Protein AF-A0A812QJI6-F1 (afdb_monomer)

Radius of gyration: 17.95 Å; Cα contacts (8 Å, |Δi|>4): 154; chains: 1; bounding box: 38×33×41 Å

Secondary structure (DSSP, 8-state):
------SPTTSHHHHHHHHHHHTT-------EEEEES---STT-EEEE---EEEEEEETTEEEEEE-TTSBP--EEEEEEEEEE-SSSTT-EEEEE-

Structure (mmCIF, N/CA/C/O backbone):
data_AF-A0A812QJI6-F1
#
_entry.id   AF-A0A812QJI6-F1
#
loop_
_atom_site.group_PDB
_atom_site.id
_atom_site.type_symbol
_atom_site.label_atom_id
_atom_site.label_alt_id
_atom_site.label_comp_id
_atom_site.label_asym_id
_atom_site.label_entity_id
_atom_site.label_seq_id
_atom_site.pdbx_PDB_ins_code
_atom_site.Cartn_x
_atom_site.Cartn_y
_atom_site.Cartn_z
_atom_site.occupancy
_atom_site.B_iso_or_equiv
_atom_site.auth_seq_id
_atom_site.auth_comp_id
_atom_site.auth_asym_id
_atom_site.auth_atom_id
_atom_site.pdbx_PDB_model_num
ATOM 1 N N . VAL A 1 1 ? 9.858 -13.229 3.154 1.00 53.81 1 VAL A N 1
ATOM 2 C CA . VAL A 1 1 ? 10.955 -13.615 2.234 1.00 53.81 1 VAL A CA 1
ATOM 3 C C . VAL A 1 1 ? 11.046 -12.550 1.157 1.00 53.81 1 VAL A C 1
ATOM 5 O O . VAL A 1 1 ? 10.062 -12.347 0.458 1.00 53.81 1 VAL A O 1
ATOM 8 N N . LEU A 1 2 ? 12.158 -11.818 1.079 1.00 58.06 2 LEU A N 1
ATOM 9 C CA . LEU A 1 2 ? 12.431 -10.905 -0.033 1.00 58.06 2 LEU A CA 1
ATOM 10 C C . LEU A 1 2 ? 13.079 -11.736 -1.147 1.00 58.06 2 LEU A C 1
ATOM 12 O O . LEU A 1 2 ? 14.135 -12.314 -0.896 1.00 58.06 2 LEU A O 1
ATOM 16 N N . PRO A 1 3 ? 12.460 -11.875 -2.330 1.00 67.12 3 PRO A N 1
ATOM 17 C CA . PRO A 1 3 ? 13.101 -12.577 -3.430 1.00 67.12 3 PRO A CA 1
ATOM 18 C C . PRO A 1 3 ? 14.288 -11.740 -3.924 1.00 67.12 3 PRO A C 1
ATOM 20 O O . PRO A 1 3 ? 14.125 -10.564 -4.250 1.00 67.12 3 PRO A O 1
ATOM 23 N N . ILE A 1 4 ? 15.477 -12.341 -3.944 1.00 75.12 4 ILE A N 1
ATOM 24 C CA . ILE A 1 4 ? 16.715 -11.710 -4.412 1.00 75.12 4 ILE A CA 1
ATOM 25 C C . ILE A 1 4 ? 17.170 -12.472 -5.653 1.00 75.12 4 ILE A C 1
ATOM 27 O O . ILE A 1 4 ? 17.349 -13.688 -5.605 1.00 75.12 4 ILE A O 1
ATOM 31 N N . ALA A 1 5 ? 17.344 -11.757 -6.761 1.00 83.06 5 ALA A N 1
ATOM 32 C CA . ALA A 1 5 ? 18.073 -12.267 -7.909 1.00 83.06 5 ALA A CA 1
ATOM 33 C C . ALA A 1 5 ? 19.561 -12.029 -7.648 1.00 83.06 5 ALA A C 1
ATOM 35 O O . ALA A 1 5 ? 19.970 -10.893 -7.421 1.00 83.06 5 ALA A O 1
ATOM 36 N N . CYS A 1 6 ? 20.360 -13.094 -7.647 1.00 86.44 6 CYS A N 1
ATOM 37 C CA . CYS A 1 6 ? 21.796 -13.003 -7.366 1.00 86.44 6 CYS A CA 1
ATOM 38 C C . CYS A 1 6 ? 22.640 -12.644 -8.604 1.00 86.44 6 CYS A C 1
ATOM 40 O O . CYS A 1 6 ? 23.856 -12.517 -8.488 1.00 86.44 6 CYS A O 1
ATOM 42 N N . GLY A 1 7 ? 22.022 -12.517 -9.782 1.00 87.31 7 GLY A N 1
ATOM 43 C CA . GLY A 1 7 ? 22.705 -12.161 -11.024 1.00 87.31 7 GLY A CA 1
ATOM 44 C C . GLY A 1 7 ? 22.895 -10.645 -11.196 1.00 87.31 7 GLY A C 1
ATOM 45 O O . GLY A 1 7 ? 22.170 -9.855 -10.583 1.00 87.31 7 GLY A O 1
ATOM 46 N N . PRO A 1 8 ? 23.853 -10.209 -12.037 1.00 90.94 8 PRO A N 1
ATOM 47 C CA . PRO A 1 8 ? 24.045 -8.794 -12.353 1.00 90.94 8 PRO A CA 1
ATOM 48 C C . PRO A 1 8 ? 22.823 -8.203 -13.089 1.00 90.94 8 PRO A C 1
ATOM 50 O O . PRO A 1 8 ? 21.988 -8.952 -13.611 1.00 90.94 8 PRO A O 1
ATOM 53 N N . PRO A 1 9 ? 22.700 -6.864 -13.184 1.00 88.62 9 PRO A N 1
ATOM 54 C CA . PRO A 1 9 ? 21.679 -6.231 -14.019 1.00 88.62 9 PRO A CA 1
ATOM 55 C C . PRO A 1 9 ? 21.714 -6.769 -15.461 1.00 88.62 9 PRO A C 1
ATOM 57 O O . PRO A 1 9 ? 22.784 -6.849 -16.059 1.00 88.62 9 PRO A O 1
ATOM 60 N N . GLY A 1 10 ? 20.554 -7.153 -16.007 1.00 89.44 10 GLY A N 1
ATOM 61 C CA . GLY A 1 10 ? 20.430 -7.739 -17.353 1.00 89.44 10 GLY A CA 1
ATOM 62 C C . GLY A 1 10 ? 20.678 -9.252 -17.442 1.00 89.44 10 GLY A C 1
ATOM 63 O O . GLY A 1 10 ? 20.671 -9.810 -18.532 1.00 89.44 10 GLY A O 1
ATOM 64 N N . SER A 1 11 ? 20.911 -9.931 -16.316 1.00 95.06 11 SER A N 1
ATOM 65 C CA . SER A 1 11 ? 20.947 -11.399 -16.263 1.00 95.06 11 SER A CA 1
ATOM 66 C C . SER A 1 11 ? 19.544 -12.016 -16.316 1.00 95.06 11 SER A C 1
ATOM 68 O O . SER A 1 11 ? 18.560 -11.374 -15.936 1.00 95.06 11 SER A O 1
ATOM 70 N N . LEU A 1 12 ? 19.454 -13.290 -16.718 1.00 92.94 12 LEU A N 1
ATOM 71 C CA . LEU A 1 12 ? 18.190 -14.037 -16.764 1.00 92.94 12 LEU A CA 1
ATOM 72 C C . LEU A 1 12 ? 17.491 -14.065 -15.400 1.00 92.94 12 LEU A C 1
ATOM 74 O O . LEU A 1 12 ? 16.269 -13.963 -15.322 1.00 92.94 12 LEU A O 1
ATOM 78 N N . GLU A 1 13 ? 18.252 -14.171 -14.314 1.00 91.75 13 GLU A N 1
ATOM 79 C CA . GLU A 1 13 ? 17.737 -14.177 -12.948 1.00 91.75 13 GLU A CA 1
ATOM 80 C C . GLU A 1 13 ? 17.111 -12.826 -12.580 1.00 91.75 13 GLU A C 1
ATOM 82 O O . GLU A 1 13 ? 16.037 -12.783 -11.970 1.00 91.75 13 GLU A O 1
ATOM 87 N N . ALA A 1 14 ? 17.765 -11.721 -12.959 1.00 91.25 14 ALA A N 1
ATOM 88 C CA . ALA A 1 14 ? 17.269 -10.369 -12.716 1.00 91.25 14 ALA A CA 1
ATOM 89 C C . ALA A 1 14 ? 16.012 -10.071 -13.548 1.00 91.25 14 ALA A C 1
ATOM 91 O O . ALA A 1 14 ? 15.029 -9.556 -13.009 1.00 91.25 14 ALA A O 1
ATOM 92 N N . GLU A 1 15 ? 16.010 -10.438 -14.831 1.00 92.12 15 GLU A N 1
ATOM 93 C CA . GLU A 1 15 ? 14.853 -10.285 -15.721 1.00 92.12 15 GLU A CA 1
ATOM 94 C C . GLU A 1 15 ? 13.670 -11.141 -15.262 1.00 92.12 15 GLU A C 1
ATOM 96 O O . GLU A 1 15 ? 12.541 -10.651 -15.175 1.00 92.12 15 GLU A O 1
ATOM 101 N N . TRP A 1 16 ? 13.920 -12.398 -14.882 1.00 90.94 16 TRP A N 1
ATOM 102 C CA . TRP A 1 16 ? 12.890 -13.282 -14.344 1.00 90.94 16 TRP A CA 1
ATOM 103 C C . TRP A 1 16 ? 12.240 -12.689 -13.096 1.00 90.94 16 TRP A C 1
ATOM 105 O O . TRP A 1 16 ? 11.011 -12.653 -12.996 1.00 90.94 16 TRP A O 1
ATOM 115 N N . LEU A 1 17 ? 13.042 -12.170 -12.160 1.00 90.94 17 LEU A N 1
ATOM 116 C CA . LEU A 1 17 ? 12.518 -11.503 -10.974 1.00 90.94 17 LEU A CA 1
ATOM 117 C C . LEU A 1 17 ? 11.669 -10.284 -11.353 1.00 90.94 17 LEU A C 1
ATOM 119 O O . LEU A 1 17 ? 10.540 -10.170 -10.879 1.00 90.94 17 LEU A O 1
ATOM 123 N N . GLN A 1 18 ? 12.156 -9.404 -12.230 1.00 90.38 18 GLN A N 1
ATOM 124 C CA . GLN A 1 18 ? 11.400 -8.234 -12.692 1.00 90.38 18 GLN A CA 1
ATOM 125 C C . GLN A 1 18 ? 10.054 -8.621 -13.315 1.00 90.38 18 GLN A C 1
ATOM 127 O O . GLN A 1 18 ? 9.036 -7.994 -13.008 1.00 90.38 18 GLN A O 1
ATOM 132 N N . LEU A 1 19 ? 10.019 -9.689 -14.116 1.00 91.38 19 LEU A N 1
ATOM 133 C C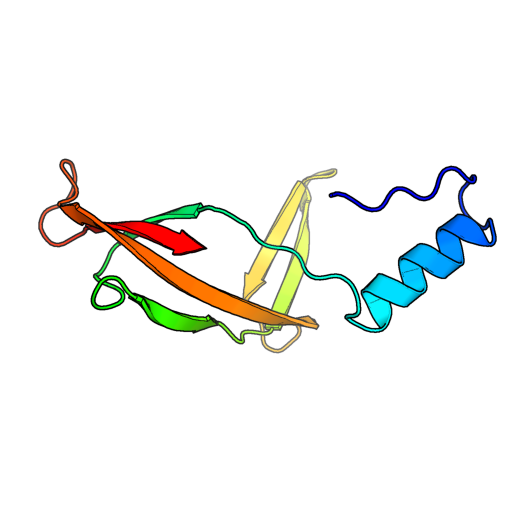A . LEU A 1 19 ? 8.787 -10.216 -14.701 1.00 91.38 19 LEU A CA 1
ATOM 134 C C . LEU A 1 19 ? 7.785 -10.665 -13.632 1.00 91.38 19 LEU A C 1
ATOM 136 O O . LEU A 1 19 ? 6.595 -10.388 -13.773 1.00 91.38 19 LEU A O 1
ATOM 140 N N . GLN A 1 20 ? 8.232 -11.280 -12.531 1.00 92.25 20 GLN A N 1
ATOM 141 C CA . GLN A 1 20 ? 7.335 -11.640 -11.423 1.00 92.25 20 GLN A CA 1
ATOM 142 C C . GLN A 1 20 ? 6.673 -10.402 -10.795 1.00 92.25 20 GLN A C 1
ATOM 144 O O . GLN A 1 20 ? 5.485 -10.439 -10.462 1.00 92.25 20 GLN A O 1
ATOM 149 N N . PHE A 1 21 ? 7.405 -9.292 -10.650 1.00 90.56 21 PHE A N 1
ATOM 150 C CA . PHE A 1 21 ? 6.837 -8.035 -10.150 1.00 90.56 21 PHE A CA 1
ATOM 151 C C . PHE A 1 21 ? 5.893 -7.392 -11.171 1.00 90.56 21 PHE A C 1
ATOM 153 O O . PHE A 1 21 ? 4.783 -7.003 -10.805 1.00 90.56 21 PHE A O 1
ATOM 160 N N . ALA A 1 22 ? 6.294 -7.324 -12.443 1.00 89.75 22 ALA A N 1
ATOM 161 C CA . ALA A 1 22 ? 5.474 -6.773 -13.521 1.00 89.75 22 ALA A CA 1
ATOM 162 C C . ALA A 1 22 ? 4.149 -7.542 -13.682 1.00 89.75 22 ALA A C 1
ATOM 164 O O . ALA A 1 22 ? 3.091 -6.936 -13.847 1.00 89.75 22 ALA A O 1
ATOM 165 N N . ALA A 1 23 ? 4.192 -8.869 -13.539 1.00 92.88 23 ALA A N 1
ATOM 166 C CA . ALA A 1 23 ? 3.030 -9.752 -13.589 1.00 92.88 23 ALA A CA 1
ATOM 167 C C . ALA A 1 23 ? 2.247 -9.844 -12.263 1.00 92.88 23 ALA A C 1
ATOM 169 O O . ALA A 1 23 ? 1.325 -10.655 -12.163 1.00 92.88 23 ALA A O 1
ATOM 170 N N . ARG A 1 24 ? 2.598 -9.049 -11.236 1.00 90.25 24 ARG A N 1
ATOM 171 C CA . ARG A 1 24 ? 1.957 -9.045 -9.903 1.00 90.25 24 ARG A CA 1
ATOM 172 C C . ARG A 1 24 ? 1.921 -10.427 -9.225 1.00 90.25 24 ARG A C 1
ATOM 174 O O . ARG A 1 24 ? 0.971 -10.759 -8.521 1.00 90.25 24 ARG A O 1
ATOM 181 N N . ARG A 1 25 ? 2.958 -11.244 -9.429 1.00 91.31 25 ARG A N 1
ATOM 182 C CA . ARG A 1 25 ? 3.109 -12.584 -8.826 1.00 91.31 25 ARG A CA 1
ATOM 183 C C . ARG A 1 25 ? 3.809 -12.569 -7.467 1.00 91.31 25 ARG A C 1
ATOM 1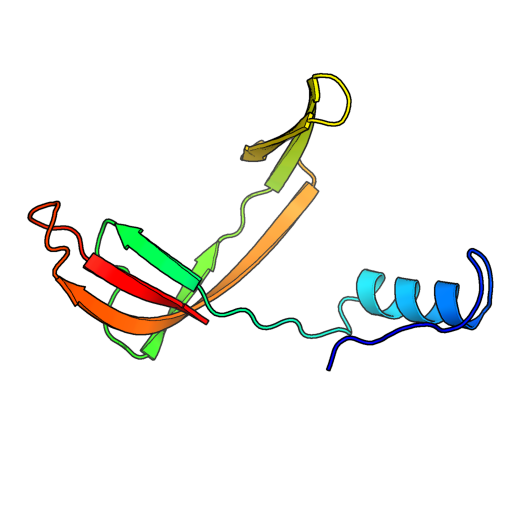85 O O . ARG A 1 25 ? 3.831 -13.582 -6.777 1.00 91.31 25 ARG A O 1
ATOM 192 N N . VAL A 1 26 ? 4.355 -11.423 -7.065 1.00 90.56 26 VAL A N 1
ATOM 193 C CA . VAL A 1 26 ? 5.001 -11.235 -5.762 1.00 90.56 26 VAL A CA 1
ATOM 194 C C . VAL A 1 26 ? 4.008 -10.625 -4.777 1.00 90.56 26 VAL A C 1
ATOM 196 O O . VAL A 1 26 ? 3.549 -9.501 -4.978 1.00 90.56 26 VAL A O 1
ATOM 199 N N . LYS A 1 27 ? 3.714 -11.338 -3.684 1.00 90.75 27 LYS A N 1
ATOM 200 C CA . LYS A 1 27 ? 2.936 -10.798 -2.561 1.00 90.75 27 LYS A CA 1
ATOM 201 C C . LYS A 1 27 ? 3.869 -10.068 -1.595 1.00 90.75 27 LYS A C 1
ATOM 203 O O . LYS A 1 27 ? 4.819 -10.660 -1.086 1.00 90.75 27 LYS A O 1
ATOM 208 N N . LYS A 1 28 ? 3.583 -8.792 -1.338 1.00 91.38 28 LYS A N 1
ATOM 209 C CA . LYS A 1 28 ? 4.240 -7.989 -0.301 1.00 91.38 28 LYS A CA 1
ATOM 210 C C . LYS A 1 28 ? 3.224 -7.684 0.788 1.00 91.38 28 LYS A C 1
ATOM 212 O O . LYS A 1 28 ? 2.114 -7.272 0.473 1.00 91.38 28 LYS A O 1
ATOM 217 N N . GLU A 1 29 ? 3.614 -7.893 2.034 1.00 94.50 29 GLU A N 1
ATOM 218 C CA . GLU A 1 29 ? 2.816 -7.553 3.211 1.00 94.50 29 GLU A CA 1
ATOM 219 C C . GLU A 1 29 ? 3.665 -6.637 4.088 1.00 94.50 29 GLU A C 1
ATOM 221 O O . GLU A 1 29 ? 4.864 -6.879 4.259 1.00 94.50 29 GLU A O 1
ATOM 226 N N . TYR A 1 30 ? 3.050 -5.581 4.604 1.00 95.00 30 TYR A N 1
ATOM 227 C CA . TYR A 1 30 ? 3.694 -4.581 5.448 1.00 95.00 30 TYR A CA 1
ATOM 228 C C . TYR A 1 30 ? 2.946 -4.513 6.773 1.00 95.00 30 TYR A C 1
ATOM 230 O O . TYR A 1 30 ? 1.817 -4.966 6.861 1.00 95.00 30 TYR A O 1
ATOM 238 N N . TRP A 1 31 ? 3.587 -3.985 7.808 1.00 97.00 31 TRP A N 1
ATOM 239 C CA . TRP A 1 31 ? 2.925 -3.667 9.0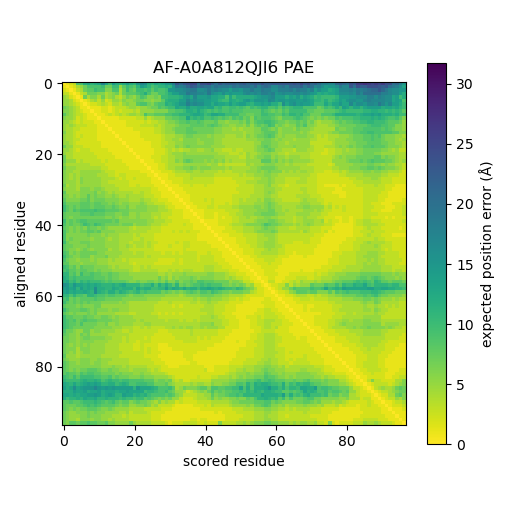68 1.00 97.00 31 TRP A CA 1
ATOM 240 C C . TRP A 1 31 ? 3.138 -2.184 9.310 1.00 97.00 31 TRP A C 1
ATOM 242 O O . TRP A 1 31 ? 4.282 -1.726 9.331 1.00 97.00 31 TRP A O 1
ATOM 252 N N . CYS A 1 32 ? 2.048 -1.439 9.448 1.00 97.19 32 CYS A N 1
ATOM 253 C CA . CYS A 1 32 ? 2.084 0.016 9.522 1.00 97.19 32 CYS A CA 1
ATOM 254 C C . CYS A 1 32 ? 1.391 0.482 10.796 1.00 97.19 32 CYS A C 1
ATOM 256 O O . CYS A 1 32 ? 0.265 0.077 11.069 1.00 97.19 32 CYS A O 1
ATOM 258 N N . LEU A 1 33 ? 2.053 1.353 11.555 1.00 96.88 33 LEU A N 1
ATOM 259 C CA . LEU A 1 33 ? 1.417 2.098 12.633 1.00 96.88 33 LEU A CA 1
ATOM 260 C C . LEU A 1 33 ? 1.002 3.460 12.080 1.00 96.88 33 LEU A C 1
ATOM 262 O O . LEU A 1 33 ? 1.847 4.221 11.608 1.00 96.88 33 LEU A O 1
ATOM 266 N N . CYS A 1 34 ? -0.294 3.739 12.093 1.00 95.69 34 CYS A N 1
ATOM 267 C CA . CYS A 1 34 ? -0.880 4.957 11.548 1.00 95.69 34 CYS A CA 1
ATOM 268 C C . CYS A 1 34 ? -1.635 5.710 12.644 1.00 95.69 34 CYS A C 1
ATOM 270 O O . CYS A 1 34 ? -2.091 5.100 13.606 1.00 95.69 34 CYS A O 1
ATOM 272 N N . GLN A 1 35 ? -1.793 7.020 12.478 1.00 95.94 35 GLN A N 1
ATOM 273 C CA . GLN A 1 35 ? -2.627 7.854 13.339 1.00 95.94 35 GLN A CA 1
ATOM 274 C C . GLN A 1 35 ? -3.698 8.545 12.493 1.00 95.94 35 GLN A C 1
ATOM 276 O O . GLN A 1 35 ? -3.412 8.972 11.371 1.00 95.94 35 GLN A O 1
ATOM 281 N N . GLY A 1 36 ? -4.917 8.647 13.018 1.00 95.94 36 GLY A N 1
ATOM 282 C CA . GLY A 1 36 ? -5.981 9.442 12.411 1.00 95.94 36 GLY A CA 1
ATOM 283 C C . GLY A 1 36 ? -7.375 8.998 12.835 1.00 95.94 36 GLY A C 1
ATOM 284 O O . GLY A 1 36 ? -7.557 8.363 13.871 1.00 95.94 36 GLY A O 1
ATOM 285 N N . ALA A 1 37 ? -8.375 9.331 12.020 1.00 95.44 37 ALA A N 1
ATOM 286 C CA . ALA A 1 37 ? -9.753 8.908 12.250 1.00 95.44 37 ALA A CA 1
ATOM 287 C C . ALA A 1 37 ? -9.898 7.376 12.228 1.00 95.44 37 ALA A C 1
ATOM 289 O O . ALA A 1 37 ? -9.156 6.674 11.536 1.00 95.44 37 ALA A O 1
ATOM 290 N N . SER A 1 38 ? -10.902 6.864 12.948 1.00 94.75 38 SER A N 1
ATOM 291 C CA . SER A 1 38 ? -11.168 5.426 12.993 1.00 94.75 38 SER A CA 1
ATOM 292 C C . SER A 1 38 ? -11.443 4.854 11.598 1.00 94.75 38 SER A C 1
ATOM 294 O O . SER A 1 38 ? -12.289 5.360 10.860 1.00 94.75 38 SER A O 1
ATOM 296 N N . LEU A 1 39 ? -10.759 3.758 11.263 1.00 96.06 39 LEU A N 1
ATOM 297 C CA . LEU A 1 39 ? -10.925 3.023 10.001 1.00 96.06 39 LEU A CA 1
ATOM 298 C C . LEU A 1 39 ? -11.902 1.836 10.117 1.00 96.06 39 LEU A C 1
ATOM 300 O O . LEU A 1 39 ? -11.998 1.020 9.203 1.00 96.06 39 LEU A O 1
ATOM 304 N N . GLY A 1 40 ? -12.620 1.720 11.238 1.00 96.06 40 GLY A N 1
ATOM 305 C CA . GLY A 1 40 ? -13.524 0.603 11.536 1.00 96.06 40 GLY A CA 1
ATOM 306 C C . GLY A 1 40 ? -13.043 -0.259 12.706 1.00 96.06 40 GLY A C 1
ATOM 307 O O . GLY A 1 40 ? -12.127 0.107 13.434 1.00 96.06 40 GLY A O 1
ATOM 308 N N . CYS A 1 41 ? -13.694 -1.394 12.965 1.00 97.25 41 CYS A N 1
ATOM 309 C CA . CYS A 1 41 ? -13.300 -2.339 14.022 1.00 97.25 41 CYS A CA 1
ATOM 310 C C . CYS A 1 41 ? -12.045 -3.153 13.654 1.00 97.25 41 CYS A C 1
ATOM 312 O O . CYS A 1 41 ? -11.648 -3.205 12.495 1.00 97.25 41 CYS A O 1
ATOM 314 N N . CYS A 1 42 ? -11.412 -3.810 14.633 1.00 97.81 42 CYS A N 1
ATOM 315 C CA . CYS A 1 42 ? -10.369 -4.794 14.324 1.00 97.81 42 CYS A CA 1
ATOM 316 C C . CYS A 1 42 ? -10.946 -5.923 13.451 1.00 97.81 42 CYS A C 1
ATOM 318 O O . CYS A 1 42 ? -12.052 -6.399 13.709 1.00 97.81 42 CYS A O 1
ATOM 320 N N . GLY A 1 43 ? -10.200 -6.333 12.429 1.00 98.06 43 GLY A N 1
ATOM 321 C CA . GLY A 1 43 ? -10.636 -7.228 11.358 1.00 98.06 43 GLY A CA 1
ATOM 322 C C . GLY A 1 43 ? -11.327 -6.516 10.190 1.00 98.06 43 GLY A C 1
ATOM 323 O O . GLY A 1 43 ? -11.596 -7.152 9.174 1.00 98.06 43 GLY A O 1
ATOM 324 N N . ALA A 1 44 ? -11.611 -5.210 10.290 1.00 98.06 44 ALA A N 1
ATOM 325 C CA . ALA A 1 44 ? -12.103 -4.449 9.148 1.00 98.06 44 ALA A CA 1
ATOM 326 C C . ALA A 1 44 ? -11.027 -4.370 8.059 1.00 98.06 44 ALA A C 1
ATOM 328 O O . ALA A 1 44 ? -9.849 -4.148 8.340 1.00 98.06 44 ALA A O 1
ATOM 329 N N . THR A 1 45 ? -11.452 -4.516 6.809 1.00 98.38 45 THR A N 1
ATOM 330 C CA . THR A 1 45 ? -10.585 -4.415 5.635 1.00 98.38 45 THR A CA 1
ATOM 331 C C . THR A 1 45 ? -10.961 -3.204 4.802 1.00 98.38 45 THR A C 1
ATOM 333 O O . THR A 1 45 ? -12.145 -2.891 4.668 1.00 98.38 45 THR A O 1
ATOM 336 N N . GLY A 1 46 ? -9.979 -2.582 4.165 1.00 97.62 46 GLY A N 1
ATOM 337 C CA . GLY A 1 46 ? -10.212 -1.499 3.221 1.00 97.62 46 GLY A CA 1
ATOM 338 C C . GLY A 1 46 ? -9.190 -1.483 2.097 1.00 97.62 46 GLY A C 1
ATOM 339 O O . GLY A 1 46 ? -8.234 -2.259 2.066 1.00 97.62 46 GLY A O 1
ATOM 340 N N . GLU A 1 47 ? -9.408 -0.587 1.142 1.00 97.94 47 GLU A N 1
ATOM 341 C CA . GLU A 1 47 ? -8.485 -0.391 0.035 1.00 97.94 47 GLU A CA 1
ATOM 342 C C . GLU A 1 47 ? -8.390 1.069 -0.391 1.00 97.94 47 GLU A C 1
ATOM 344 O O . GLU A 1 47 ? -9.348 1.836 -0.311 1.00 97.94 47 GLU A O 1
ATOM 349 N N . VAL A 1 48 ? -7.211 1.438 -0.881 1.00 96.88 48 VAL A N 1
ATOM 350 C CA . VAL A 1 48 ? -6.911 2.748 -1.450 1.00 96.88 48 VAL A CA 1
ATOM 351 C C . VAL A 1 48 ? -6.512 2.543 -2.907 1.00 96.88 48 VAL A C 1
ATOM 353 O O . VAL A 1 48 ? -5.561 1.818 -3.207 1.00 96.88 48 VAL A O 1
ATOM 356 N N . ARG A 1 49 ? -7.256 3.172 -3.824 1.00 97.81 49 ARG A N 1
ATOM 357 C CA . ARG A 1 49 ? -7.090 3.046 -5.282 1.00 97.81 49 ARG A CA 1
ATOM 358 C C . ARG A 1 49 ? -6.975 4.419 -5.933 1.00 97.81 49 ARG A C 1
ATOM 360 O O . ARG A 1 49 ? -7.907 4.892 -6.575 1.00 97.81 49 ARG A O 1
ATOM 367 N N . HIS A 1 50 ? -5.828 5.059 -5.758 1.00 97.94 50 HIS A N 1
ATOM 368 C CA . HIS A 1 50 ? -5.565 6.377 -6.328 1.00 97.94 50 HIS A CA 1
ATOM 369 C C . HIS A 1 50 ? -4.306 6.324 -7.194 1.00 97.94 50 HIS A C 1
ATOM 371 O O . HIS A 1 50 ? -3.305 5.765 -6.742 1.00 97.94 50 HIS A O 1
ATOM 377 N N . PRO A 1 51 ? -4.314 6.874 -8.422 1.00 98.06 51 PRO A N 1
ATOM 378 C CA . PRO A 1 51 ? -3.098 6.950 -9.212 1.00 98.06 51 PRO A CA 1
ATOM 379 C C . PRO A 1 51 ? -2.095 7.909 -8.563 1.00 98.06 51 PRO A C 1
ATOM 381 O O . P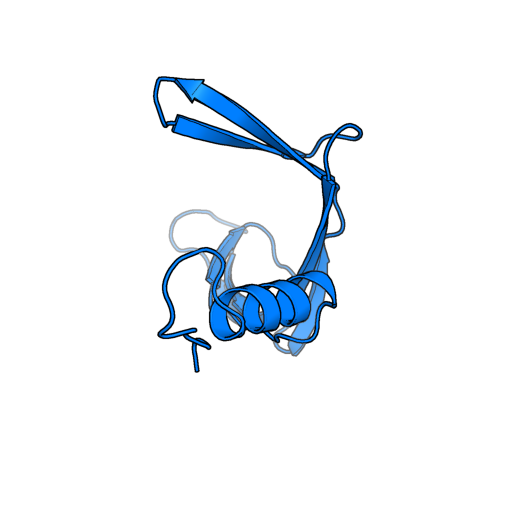RO A 1 51 ? -2.468 8.953 -8.019 1.00 98.06 51 PRO A O 1
ATOM 384 N N . LEU A 1 52 ? -0.818 7.533 -8.615 1.00 98.31 52 LEU A N 1
ATOM 385 C CA . LEU A 1 52 ? 0.272 8.244 -7.956 1.00 98.31 52 LEU A CA 1
ATOM 386 C C . LEU A 1 52 ? 1.260 8.785 -8.982 1.00 98.31 52 LEU A C 1
ATOM 388 O O . LEU A 1 52 ? 1.699 8.065 -9.885 1.00 98.31 52 LEU A O 1
ATOM 392 N N . LEU A 1 53 ? 1.615 10.056 -8.834 1.00 98.00 53 LEU A N 1
ATOM 393 C CA . LEU A 1 53 ? 2.634 10.715 -9.637 1.00 98.00 53 LEU A CA 1
ATOM 394 C C . LEU A 1 53 ? 3.828 11.050 -8.749 1.00 98.00 53 LEU A C 1
ATOM 396 O O . LEU A 1 53 ? 3.685 11.749 -7.748 1.00 98.00 53 LEU A O 1
ATOM 400 N N . THR A 1 54 ? 5.000 10.554 -9.133 1.00 97.25 54 THR A N 1
ATOM 401 C CA . THR A 1 54 ? 6.267 10.842 -8.459 1.00 97.25 54 THR A CA 1
ATOM 402 C C . THR A 1 54 ? 7.064 11.828 -9.300 1.00 97.25 54 THR A C 1
ATOM 404 O O . THR A 1 54 ? 7.228 11.618 -10.503 1.00 97.25 54 THR A O 1
ATOM 407 N N . ARG A 1 55 ? 7.551 12.900 -8.676 1.00 96.69 55 ARG A N 1
ATOM 408 C CA . ARG A 1 55 ? 8.408 13.913 -9.301 1.00 96.69 55 ARG A CA 1
ATOM 409 C C . ARG A 1 55 ? 9.653 14.123 -8.450 1.00 96.69 55 ARG A C 1
ATOM 411 O O . ARG A 1 55 ? 9.578 14.057 -7.224 1.00 96.69 55 ARG A O 1
ATOM 418 N N . GLU A 1 56 ? 10.773 14.380 -9.106 1.00 96.56 56 GLU A N 1
ATOM 419 C CA . GLU A 1 56 ? 11.970 14.892 -8.445 1.00 96.56 56 GLU A CA 1
ATOM 420 C C . GLU A 1 56 ? 11.749 16.379 -8.134 1.00 96.56 56 GLU A C 1
ATOM 422 O O . GLU A 1 56 ? 11.312 17.133 -9.007 1.00 96.56 56 GLU A O 1
ATOM 427 N N . VAL A 1 57 ? 11.945 16.772 -6.876 1.00 95.44 57 VAL A N 1
ATOM 428 C CA . VAL A 1 57 ? 11.745 18.157 -6.407 1.00 95.44 57 VAL A CA 1
ATOM 429 C C . VAL A 1 57 ? 13.067 18.857 -6.096 1.00 95.44 57 VAL A C 1
ATOM 431 O O . VAL A 1 57 ? 13.160 20.068 -6.263 1.00 95.44 57 VAL A O 1
ATOM 434 N N . GLU A 1 58 ? 14.083 18.089 -5.704 1.00 93.62 58 GLU A N 1
ATOM 435 C CA . GLU A 1 58 ? 15.474 18.494 -5.473 1.00 93.62 58 GLU A CA 1
ATOM 436 C C . GLU A 1 58 ? 16.373 17.312 -5.868 1.00 93.62 58 GLU A C 1
ATOM 438 O O . GLU A 1 58 ? 15.862 16.217 -6.103 1.00 93.62 58 GLU A O 1
ATOM 443 N N . GLU A 1 59 ? 17.691 17.502 -5.930 1.00 94.50 59 GLU A N 1
ATOM 444 C CA . GLU A 1 59 ? 18.632 16.455 -6.346 1.00 94.50 59 GLU A CA 1
ATOM 445 C C . GLU A 1 59 ? 18.443 15.167 -5.522 1.00 94.50 59 GLU A C 1
ATOM 447 O O . GLU A 1 59 ? 18.702 15.130 -4.318 1.00 94.50 59 GLU A O 1
ATOM 452 N N . SER A 1 60 ? 17.970 14.099 -6.175 1.00 92.81 60 SER A N 1
ATOM 453 C CA . SER A 1 60 ? 17.635 12.803 -5.555 1.00 92.81 60 SER A CA 1
ATOM 454 C C . SER A 1 60 ? 16.493 12.815 -4.522 1.00 92.81 60 SER A C 1
ATOM 456 O O . SER A 1 60 ? 16.256 11.799 -3.860 1.00 92.81 60 SER A O 1
ATOM 458 N N . VAL A 1 61 ? 15.740 13.911 -4.391 1.00 95.31 61 VAL A N 1
ATOM 459 C CA . VAL A 1 61 ? 14.559 13.997 -3.520 1.00 95.31 61 VAL A CA 1
ATOM 460 C C . VAL A 1 61 ? 13.300 13.820 -4.355 1.00 95.31 61 VAL A C 1
ATOM 462 O O . VAL A 1 61 ? 12.964 14.641 -5.208 1.00 95.31 61 VAL A O 1
ATOM 465 N N . PHE A 1 62 ? 12.554 12.756 -4.067 1.00 95.38 62 PHE A N 1
ATOM 466 C CA . PHE A 1 62 ? 11.325 12.425 -4.779 1.00 95.38 62 PHE A CA 1
ATOM 467 C C . PHE A 1 62 ? 10.099 12.687 -3.911 1.00 95.38 62 PHE A C 1
ATOM 469 O O . PHE A 1 62 ? 9.992 12.190 -2.789 1.00 95.38 62 PHE A O 1
ATOM 476 N N . ARG A 1 63 ? 9.123 13.407 -4.465 1.00 96.88 63 ARG A N 1
ATOM 477 C CA . ARG A 1 63 ? 7.799 13.587 -3.864 1.00 96.88 63 ARG A CA 1
ATOM 478 C C . ARG A 1 63 ? 6.762 12.823 -4.670 1.00 96.88 63 ARG A C 1
ATOM 480 O O . ARG A 1 63 ? 6.743 12.904 -5.896 1.00 96.88 63 ARG A O 1
ATOM 487 N N . THR A 1 64 ? 5.888 12.099 -3.974 1.00 97.44 64 THR A N 1
ATOM 488 C CA . THR A 1 64 ? 4.769 11.371 -4.583 1.00 97.44 64 THR A CA 1
ATOM 489 C C . THR A 1 64 ? 3.446 11.959 -4.114 1.00 97.44 64 THR A C 1
ATOM 491 O O . THR A 1 64 ? 3.264 12.194 -2.921 1.00 97.44 64 THR A O 1
ATOM 494 N N . GLU A 1 65 ? 2.528 12.193 -5.047 1.00 97.81 65 GLU A N 1
ATOM 495 C CA . GLU A 1 65 ? 1.204 12.762 -4.783 1.00 97.81 65 GLU A C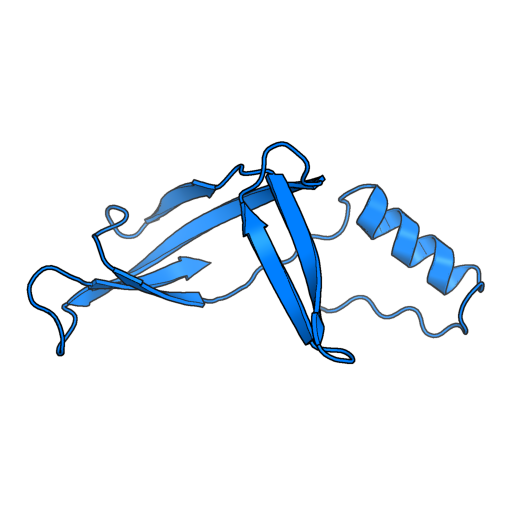A 1
ATOM 496 C C . GLU A 1 65 ? 0.101 12.016 -5.545 1.00 97.81 65 GLU A C 1
ATOM 498 O O . GLU A 1 65 ? 0.357 11.370 -6.565 1.00 97.81 65 GLU A O 1
ATOM 503 N N . VAL A 1 66 ? -1.139 12.113 -5.053 1.00 98.19 66 VAL A N 1
ATOM 504 C CA . VAL A 1 66 ? -2.318 11.620 -5.776 1.00 98.19 66 VAL A CA 1
ATOM 505 C C . VAL A 1 66 ? -2.585 12.536 -6.965 1.00 98.19 66 VAL A C 1
ATOM 507 O O . VAL A 1 66 ? -2.748 13.743 -6.803 1.00 98.19 66 VAL A O 1
ATOM 510 N N . SER A 1 67 ? -2.639 11.968 -8.168 1.00 97.94 67 SER A N 1
ATOM 511 C CA . SER A 1 67 ? -2.853 12.730 -9.399 1.00 97.94 67 SER A CA 1
ATOM 512 C C . SER A 1 67 ? -3.479 11.856 -10.474 1.00 97.94 67 SER A C 1
ATOM 514 O O . SER A 1 67 ? -3.060 10.720 -10.669 1.00 97.94 67 SER A O 1
ATOM 516 N N . THR A 1 68 ? -4.424 12.394 -11.244 1.00 97.38 68 THR A N 1
ATOM 517 C CA . THR A 1 68 ? -5.033 11.689 -12.387 1.00 97.38 68 THR A CA 1
ATOM 51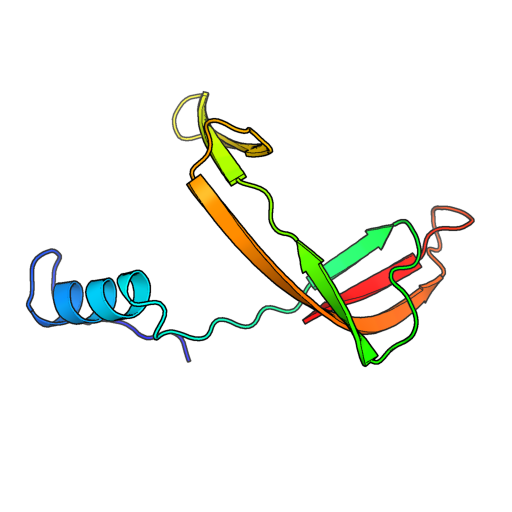8 C C . THR A 1 68 ? -4.044 11.401 -13.520 1.00 97.38 68 THR A C 1
ATOM 520 O O . THR A 1 68 ? -4.298 10.520 -14.334 1.00 97.38 68 THR A O 1
ATOM 523 N N . LEU A 1 69 ? -2.904 12.100 -13.553 1.00 97.31 69 LEU A N 1
ATOM 524 C CA . LEU A 1 69 ? -1.802 11.866 -14.495 1.00 97.31 69 LEU A CA 1
ATOM 525 C C . LEU A 1 69 ? -0.794 10.816 -13.988 1.00 97.31 69 LEU A C 1
ATOM 527 O O . LEU A 1 69 ? 0.199 10.531 -14.657 1.00 97.31 69 LEU A O 1
ATOM 531 N N . GLY A 1 70 ? -1.006 10.284 -12.782 1.00 97.38 70 GLY A N 1
ATOM 532 C CA . GLY A 1 70 ? -0.143 9.297 -12.147 1.00 97.38 70 GLY A CA 1
ATOM 533 C C . GLY A 1 70 ? -0.311 7.877 -12.689 1.00 97.38 70 GLY A C 1
ATOM 534 O O . GLY A 1 70 ? -1.230 7.563 -13.446 1.00 97.38 70 GLY A O 1
ATOM 535 N N . ARG A 1 71 ? 0.572 6.974 -12.254 1.00 96.88 71 ARG A N 1
ATOM 536 C CA . ARG A 1 71 ? 0.444 5.537 -12.533 1.00 96.88 71 ARG A CA 1
ATOM 537 C C . ARG A 1 71 ? -0.612 4.919 -11.609 1.00 96.88 71 ARG A C 1
ATOM 539 O O . ARG A 1 71 ? -0.649 5.286 -10.434 1.00 96.88 71 ARG A O 1
ATOM 546 N N . PRO A 1 72 ? -1.434 3.961 -12.079 1.00 97.00 72 PRO A N 1
ATOM 547 C CA . PRO A 1 72 ? -2.394 3.272 -11.221 1.00 97.00 72 PRO A CA 1
ATOM 548 C C . PRO A 1 72 ? -1.706 2.603 -10.025 1.00 97.00 72 PRO A C 1
ATOM 550 O O . PRO A 1 72 ? -0.768 1.825 -10.211 1.00 97.00 72 PRO A O 1
ATOM 553 N N . ALA A 1 73 ? -2.199 2.872 -8.817 1.00 96.56 73 ALA A N 1
ATOM 554 C CA . ALA A 1 73 ? -1.721 2.255 -7.585 1.00 96.56 73 ALA A CA 1
ATOM 555 C C . ALA A 1 73 ? -2.892 1.689 -6.774 1.00 96.56 73 ALA A C 1
ATOM 557 O O . ALA A 1 73 ? -4.012 2.205 -6.812 1.00 96.56 73 ALA A O 1
ATOM 558 N N . HIS A 1 74 ? -2.622 0.598 -6.064 1.00 96.88 74 HIS A N 1
ATOM 559 C CA . HIS A 1 74 ? -3.585 -0.101 -5.222 1.00 96.88 74 HIS A CA 1
ATOM 560 C C . HIS A 1 74 ? -2.883 -0.621 -3.975 1.00 96.88 74 HIS A C 1
ATOM 562 O O . HIS A 1 74 ? -1.862 -1.302 -4.082 1.00 96.88 74 HIS A O 1
ATOM 568 N N . THR A 1 75 ? -3.468 -0.317 -2.822 1.00 97.19 75 THR A N 1
ATOM 569 C CA . THR A 1 75 ? -3.050 -0.838 -1.521 1.00 97.19 75 THR A CA 1
ATOM 570 C C . THR A 1 75 ? -4.292 -1.333 -0.796 1.00 97.19 75 THR A C 1
ATOM 572 O O . THR A 1 75 ? -5.252 -0.579 -0.647 1.00 97.19 75 THR A O 1
ATOM 575 N N . ALA A 1 76 ? -4.281 -2.587 -0.357 1.00 97.88 76 ALA A N 1
ATOM 576 C CA . ALA A 1 76 ? -5.286 -3.135 0.548 1.00 97.88 76 ALA A CA 1
ATOM 577 C C . ALA A 1 76 ? -4.722 -3.155 1.971 1.00 97.88 76 ALA A C 1
ATOM 579 O O . ALA A 1 76 ? -3.505 -3.267 2.129 1.00 97.88 76 ALA A O 1
ATOM 580 N N . TYR A 1 77 ? -5.592 -3.036 2.969 1.00 98.19 77 TYR A N 1
ATOM 581 C CA . TYR A 1 77 ? -5.209 -3.094 4.375 1.00 98.19 77 TYR A CA 1
ATOM 582 C C . TYR A 1 77 ? -6.250 -3.825 5.230 1.00 98.19 77 TYR A C 1
ATOM 584 O O . TYR A 1 77 ? -7.438 -3.855 4.896 1.00 98.19 77 TYR A O 1
ATOM 592 N N . GLU A 1 78 ? -5.803 -4.351 6.365 1.00 98.50 78 GLU A N 1
ATOM 593 C CA . GLU A 1 78 ? -6.611 -4.896 7.458 1.00 98.50 78 GLU A CA 1
ATOM 594 C C . GLU A 1 78 ? -6.279 -4.177 8.775 1.00 98.50 78 GLU A C 1
ATOM 596 O O . GLU A 1 78 ? -5.110 -3.984 9.113 1.00 98.50 78 GLU A O 1
ATOM 601 N N . VAL A 1 79 ? -7.303 -3.797 9.542 1.00 98.38 79 VAL A N 1
ATOM 602 C CA . VAL A 1 79 ? -7.152 -3.201 10.875 1.00 98.38 79 VAL A CA 1
ATOM 603 C C . VAL A 1 79 ? -6.869 -4.297 11.898 1.00 98.38 79 VAL A C 1
ATOM 605 O O . VAL A 1 79 ? -7.752 -5.076 12.242 1.00 98.38 79 VAL A O 1
ATOM 608 N N . LEU A 1 80 ? -5.659 -4.339 12.448 1.00 98.25 80 LEU A N 1
ATOM 609 C CA . LEU A 1 80 ? -5.258 -5.374 13.405 1.00 98.25 80 LEU A CA 1
ATOM 610 C C . LEU A 1 80 ? -5.457 -4.957 14.864 1.00 98.25 80 LEU A C 1
ATOM 612 O O . LEU A 1 80 ? -5.880 -5.759 15.702 1.00 98.25 80 LEU A O 1
ATOM 616 N N . ARG A 1 81 ? -5.110 -3.710 15.191 1.00 97.88 81 ARG A N 1
ATOM 617 C CA . ARG A 1 81 ? -5.214 -3.136 16.543 1.00 97.88 81 ARG A CA 1
ATOM 618 C C . ARG A 1 81 ? -5.620 -1.674 16.457 1.00 97.88 81 ARG A C 1
ATOM 620 O O . ARG A 1 81 ? -5.295 -0.997 15.483 1.00 97.88 81 ARG A O 1
ATOM 627 N N . ARG A 1 82 ? -6.273 -1.199 17.514 1.00 97.38 82 ARG A N 1
ATOM 628 C CA . ARG A 1 82 ? -6.681 0.192 17.703 1.00 97.38 82 ARG A CA 1
ATOM 629 C C . ARG A 1 82 ? -6.391 0.609 19.134 1.00 97.38 82 ARG A C 1
ATOM 631 O O . ARG A 1 82 ? -6.620 -0.173 20.057 1.00 97.38 82 ARG A O 1
ATOM 638 N N . HIS A 1 83 ? -5.911 1.829 19.286 1.00 96.31 83 HIS A N 1
ATOM 639 C CA . HIS A 1 83 ? -5.655 2.482 20.559 1.00 96.31 83 HIS A CA 1
ATOM 640 C C . HIS A 1 83 ? -6.098 3.937 20.443 1.00 96.31 83 HIS A C 1
ATOM 642 O O . HIS A 1 83 ? -5.967 4.529 19.375 1.00 96.31 83 HIS A O 1
ATOM 648 N N . GLU A 1 84 ? -6.612 4.519 21.520 1.00 94.19 84 GLU A N 1
ATOM 649 C CA . GLU A 1 84 ? -6.869 5.960 21.552 1.00 94.19 84 GLU A CA 1
ATOM 650 C C . GLU A 1 84 ? -5.542 6.718 21.423 1.00 94.19 84 GLU A C 1
ATOM 652 O O . GLU A 1 84 ? -4.533 6.315 22.014 1.00 94.19 84 GLU A O 1
ATOM 657 N N . SER A 1 85 ? -5.526 7.781 20.615 1.00 92.56 85 SER A N 1
ATOM 658 C CA . SER A 1 85 ? -4.348 8.638 20.511 1.00 92.56 85 SER A CA 1
ATOM 659 C C . SER A 1 85 ? -4.171 9.421 21.817 1.00 92.56 85 SER A C 1
ATOM 661 O O . SER A 1 85 ? -5.120 10.069 22.263 1.00 92.56 85 SER A O 1
ATOM 663 N N . PRO A 1 86 ? -2.978 9.396 22.441 1.00 91.25 86 PRO A N 1
ATOM 664 C CA . PRO A 1 86 ? -2.723 10.180 23.646 1.00 91.25 86 PRO A CA 1
ATOM 665 C C . PRO A 1 86 ? -2.625 11.683 23.349 1.00 91.25 86 PRO A C 1
ATOM 667 O O . PRO A 1 86 ? -2.860 12.495 24.241 1.00 91.25 86 PRO A O 1
ATOM 670 N N . ASP A 1 87 ? -2.285 12.047 22.109 1.0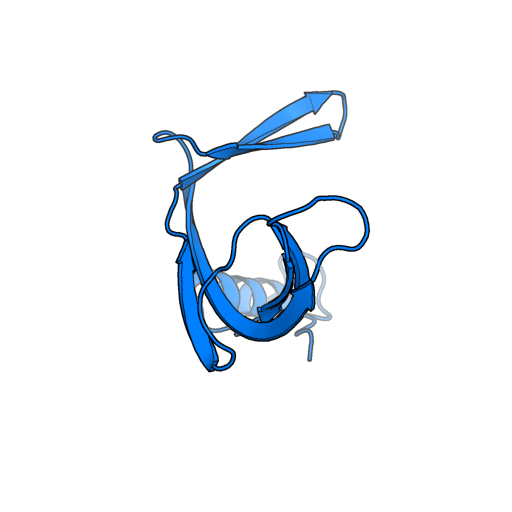0 91.06 87 ASP A N 1
ATOM 671 C CA . ASP A 1 87 ?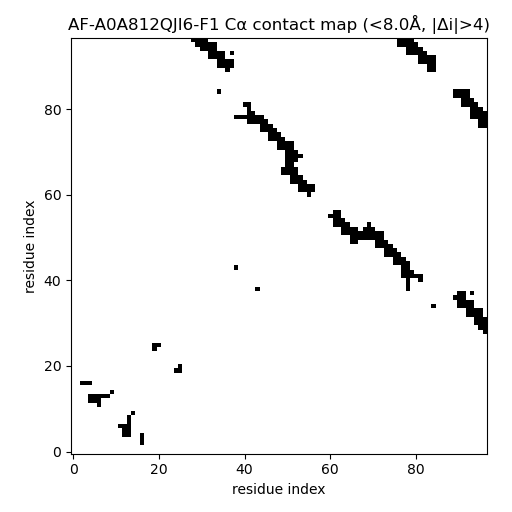 -1.919 13.415 21.735 1.00 91.06 87 ASP A CA 1
ATOM 672 C C . ASP A 1 87 ? -3.086 14.199 21.119 1.00 91.06 87 ASP A C 1
ATOM 674 O O . ASP A 1 87 ? -3.116 15.428 21.194 1.00 91.06 87 ASP A O 1
ATOM 678 N N . VAL A 1 88 ? -4.050 13.507 20.497 1.00 91.00 88 VAL A N 1
ATOM 679 C CA . VAL A 1 88 ? -5.142 14.142 19.747 1.00 91.00 88 VAL A CA 1
ATOM 680 C C . VAL A 1 88 ? -6.480 13.490 20.073 1.00 91.00 88 VAL A C 1
ATOM 682 O O . VAL A 1 88 ? -6.756 12.348 19.705 1.00 91.00 88 VAL A O 1
ATOM 685 N N . THR A 1 89 ? -7.352 14.253 20.731 1.00 90.38 89 THR A N 1
ATOM 686 C CA . THR A 1 89 ? -8.703 13.810 21.081 1.00 90.38 89 THR A CA 1
ATOM 687 C C . THR A 1 89 ? -9.513 13.475 19.829 1.00 90.38 89 THR A C 1
ATOM 689 O O . THR A 1 89 ? -9.690 14.318 18.952 1.00 90.38 89 THR A O 1
ATOM 692 N N . GLY A 1 90 ? -10.063 12.260 19.782 1.00 89.19 90 GLY A N 1
ATOM 693 C CA . GLY A 1 90 ? -10.893 11.782 18.671 1.00 89.19 90 GLY A CA 1
ATOM 694 C C . GLY A 1 90 ? -10.122 11.078 17.551 1.00 89.19 90 GLY A C 1
ATOM 695 O O . GLY A 1 90 ? -10.752 10.572 16.623 1.00 89.19 90 GLY A O 1
ATOM 696 N N . GLU A 1 91 ? -8.793 11.001 17.646 1.00 95.44 91 GLU A N 1
ATOM 697 C CA . GLU A 1 91 ? -7.969 10.169 16.770 1.00 95.44 91 GLU A CA 1
ATOM 698 C C . GLU A 1 91 ? -7.554 8.860 17.445 1.00 95.44 91 GLU A C 1
ATOM 700 O O . GLU A 1 91 ? -7.543 8.713 18.670 1.00 95.44 91 GLU A O 1
ATOM 705 N N . GLU A 1 92 ? -7.173 7.898 16.615 1.00 96.44 92 GLU A N 1
ATOM 706 C CA . GLU A 1 92 ? -6.716 6.579 17.017 1.00 96.44 92 GLU A CA 1
ATOM 707 C C . GLU A 1 92 ? -5.328 6.309 16.453 1.00 96.44 92 GLU A C 1
ATOM 709 O O . GLU A 1 92 ? -5.002 6.698 15.330 1.00 96.44 92 GLU A O 1
ATOM 714 N N . ILE A 1 93 ? -4.534 5.576 17.224 1.00 97.12 93 ILE A N 1
ATOM 715 C CA . ILE A 1 93 ? -3.357 4.872 16.735 1.00 97.12 93 ILE A CA 1
ATOM 716 C C . ILE A 1 93 ? -3.817 3.491 16.256 1.00 97.12 93 ILE A C 1
ATOM 718 O O . ILE A 1 93 ? -4.377 2.698 17.019 1.00 97.12 93 ILE A O 1
ATOM 722 N N . ILE A 1 94 ? -3.580 3.195 14.982 1.00 97.75 94 ILE A N 1
ATOM 723 C CA . ILE A 1 94 ? -4.112 2.028 14.281 1.00 97.75 94 ILE A CA 1
ATOM 724 C C . ILE A 1 94 ? -2.953 1.207 13.717 1.00 97.75 94 ILE A C 1
ATOM 726 O O . ILE A 1 94 ? -2.117 1.721 12.975 1.00 97.75 94 ILE A O 1
ATOM 730 N N . LEU A 1 95 ? -2.912 -0.084 14.050 1.00 98.12 95 LEU A N 1
ATOM 731 C CA . LEU A 1 95 ? -1.983 -1.034 13.440 1.00 98.12 95 LEU A CA 1
ATOM 732 C C . LEU A 1 95 ? -2.652 -1.685 12.230 1.00 98.12 95 LEU A C 1
ATOM 734 O O . LEU A 1 95 ? -3.686 -2.339 12.382 1.00 98.12 95 LEU A O 1
ATOM 738 N N . LEU A 1 96 ? -2.039 -1.535 11.061 1.00 97.81 96 LEU A N 1
ATOM 739 C CA . LEU A 1 96 ? -2.506 -2.074 9.788 1.00 97.81 96 LEU A CA 1
ATOM 740 C C . LEU A 1 96 ? -1.566 -3.159 9.260 1.00 97.81 96 LEU A C 1
ATOM 742 O O . LEU A 1 96 ? -0.360 -3.116 9.526 1.00 97.81 96 LEU A O 1
ATOM 746 N N . LYS A 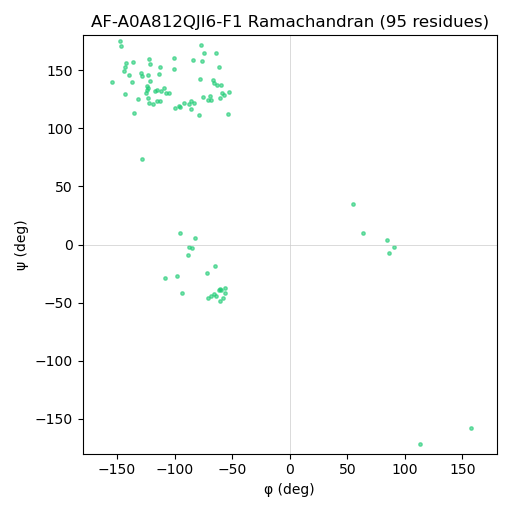1 97 ? -2.118 -4.077 8.465 1.00 96.31 97 LYS A N 1
ATOM 747 C CA . LYS A 1 97 ? -1.372 -5.018 7.622 1.00 96.31 97 LYS A CA 1
ATOM 748 C C . LYS A 1 97 ? -1.859 -4.992 6.178 1.00 96.31 97 LYS A C 1
ATOM 750 O O . LYS A 1 97 ? -3.088 -4.859 6.008 1.00 96.31 97 LYS A O 1
#

Mean predicted aligned error: 5.07 Å

Sequence (97 aa):
VLPIACGPPGSLEAEWLQLQFAARRVKKEYWCLCQGASLGCCGATGEVRHPLLTREVEESVFRTEVSTLGRPAHTAYEVLRRHESPDVTGEEIILLK

pLDDT: mean 93.53, std 7.22, range [53.81, 98.5]

Foldseek 3Di:
DDDDQPDDPPDPSNVVVVVCVVVVVDDDDDKDWDKFADPDDQFDKDKDWFFKDWDDPDDVDIDIDGDPPHHTDMDMKGFHDWDQDPPDPNMITTIID

Solvent-accessible surface area (backbone atoms only — not comparable to full-atom values): 5990 Å² total; per-residue (Å²): 135,82,89,76,54,90,48,59,94,88,29,70,48,33,50,52,51,51,48,35,55,77,68,65,69,62,89,82,86,60,78,44,82,45,75,39,71,81,86,67,57,71,75,34,70,53,72,50,78,53,27,40,35,75,44,76,79,50,95,94,38,74,48,74,44,82,35,95,89,25,51,87,43,77,49,70,40,33,31,70,44,78,40,78,36,94,87,42,92,85,29,27,37,35,36,34,61

Nearest PDB structures (foldseek):
  1xpi-assembly2_B  TM=8.212E-01  e=1.630E-02  Escherichia coli
  9cc2-assembly1_A  TM=2.275E-01  e=7.666E+00  Mus musculus